Protein AF-A0A7W0PX95-F1 (afdb_monomer_lite)

Radius of gyration: 26.47 Å; chains: 1; bounding box: 57×60×80 Å

Structure (mmCIF, N/CA/C/O backbone):
data_AF-A0A7W0PX95-F1
#
_entry.id   AF-A0A7W0PX95-F1
#
loop_
_atom_site.group_PDB
_atom_site.id
_atom_site.type_symbol
_atom_site.label_atom_id
_atom_site.label_alt_id
_atom_site.label_comp_id
_atom_site.label_asym_id
_atom_site.label_entity_id
_atom_site.label_seq_id
_atom_site.pdbx_PDB_ins_code
_atom_site.Cartn_x
_atom_site.Cartn_y
_atom_site.Cartn_z
_atom_site.occupancy
_atom_site.B_iso_or_equiv
_atom_site.auth_seq_id
_atom_si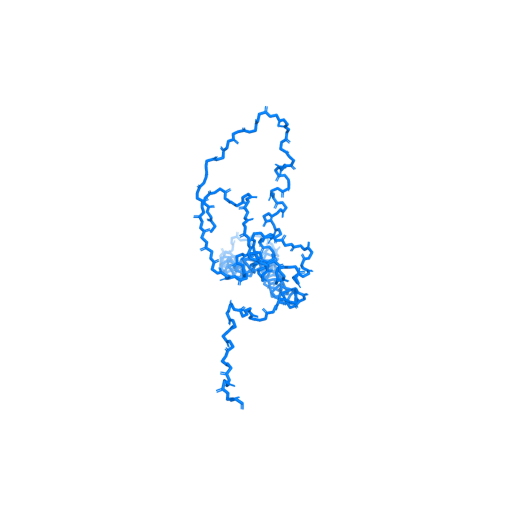te.auth_comp_id
_atom_site.auth_asym_id
_atom_site.auth_atom_id
_atom_site.pdbx_PDB_model_num
ATOM 1 N N . ILE A 1 1 ? -19.507 -5.589 5.854 1.00 66.25 1 ILE A N 1
ATOM 2 C CA . ILE A 1 1 ? -19.785 -4.266 6.457 1.00 66.25 1 ILE A CA 1
ATOM 3 C C . ILE A 1 1 ? -21.065 -3.764 5.818 1.00 66.25 1 ILE A C 1
ATOM 5 O O . ILE A 1 1 ? -21.101 -3.732 4.590 1.00 66.25 1 ILE A O 1
ATOM 9 N N . PRO A 1 2 ? -22.092 -3.428 6.611 1.00 71.25 2 PRO A N 1
ATOM 10 C CA . PRO A 1 2 ? -23.363 -2.945 6.089 1.00 71.25 2 PRO A CA 1
ATOM 11 C C . PRO A 1 2 ? -23.184 -1.631 5.323 1.00 71.25 2 PRO A C 1
ATOM 13 O O . PRO A 1 2 ? -22.288 -0.831 5.623 1.00 71.25 2 PRO A O 1
ATOM 16 N N . ALA A 1 3 ? -24.048 -1.398 4.335 1.00 72.06 3 ALA A N 1
ATOM 17 C CA . ALA A 1 3 ? -24.058 -0.158 3.568 1.00 72.06 3 ALA A CA 1
ATOM 18 C C . ALA A 1 3 ? -24.264 1.043 4.513 1.00 72.06 3 ALA A C 1
ATOM 20 O O . ALA A 1 3 ? -25.240 1.102 5.257 1.00 72.06 3 ALA A O 1
ATOM 21 N N . GLY A 1 4 ? -23.313 1.985 4.519 1.00 73.38 4 GLY A N 1
ATOM 22 C CA . GLY A 1 4 ? -23.310 3.143 5.428 1.00 73.38 4 GLY A CA 1
ATOM 23 C C . GLY A 1 4 ? -22.505 2.968 6.726 1.00 73.38 4 GLY A C 1
ATOM 24 O O . GLY A 1 4 ? -22.352 3.934 7.474 1.00 73.38 4 GLY A O 1
ATOM 25 N N . GLY A 1 5 ? -21.930 1.788 6.979 1.00 76.75 5 GLY A N 1
ATOM 26 C CA . GLY A 1 5 ? -21.070 1.527 8.138 1.00 76.75 5 GLY A CA 1
ATOM 27 C C . GLY A 1 5 ? -21.830 1.249 9.442 1.00 76.75 5 GLY A C 1
ATOM 28 O O . GLY A 1 5 ? -23.058 1.190 9.474 1.00 76.75 5 GLY A O 1
ATOM 29 N N . VAL A 1 6 ? -21.080 1.066 10.531 1.00 80.62 6 VAL A N 1
ATOM 30 C CA . VAL A 1 6 ? -21.600 0.707 11.862 1.00 80.62 6 VAL A CA 1
ATOM 31 C C . VAL A 1 6 ? -21.441 1.901 12.803 1.00 80.62 6 VAL A C 1
ATOM 33 O O . VAL A 1 6 ? -20.312 2.310 13.062 1.00 80.62 6 VAL A O 1
ATOM 36 N N . ASP A 1 7 ? -22.546 2.450 13.317 1.00 82.00 7 ASP A N 1
ATOM 37 C CA . ASP A 1 7 ? -22.497 3.501 14.352 1.00 82.00 7 ASP A CA 1
ATOM 38 C C . ASP A 1 7 ? -22.541 2.916 15.769 1.00 82.00 7 ASP A C 1
ATOM 40 O O . ASP A 1 7 ? -21.904 3.443 16.678 1.00 82.00 7 ASP A O 1
ATOM 44 N N . VAL A 1 8 ? -23.308 1.839 15.962 1.00 85.75 8 VAL A N 1
ATOM 45 C CA . VAL A 1 8 ? -23.546 1.202 17.262 1.00 85.75 8 VAL A CA 1
ATOM 46 C C . VAL A 1 8 ? -23.384 -0.303 17.106 1.00 85.75 8 VAL A C 1
ATOM 48 O O . VAL A 1 8 ? -23.818 -0.881 16.110 1.00 85.75 8 VAL A O 1
ATOM 51 N N . PHE A 1 9 ? -22.762 -0.940 18.092 1.00 88.31 9 PHE A N 1
ATOM 52 C CA . PHE A 1 9 ? -22.623 -2.388 18.168 1.00 88.31 9 PHE A CA 1
ATOM 53 C C . PHE A 1 9 ? -22.827 -2.845 19.614 1.00 88.31 9 PHE A C 1
ATOM 55 O O . PHE A 1 9 ? -22.509 -2.122 20.556 1.00 88.31 9 PHE A O 1
ATOM 62 N N . ALA A 1 10 ? -23.347 -4.057 19.779 1.00 90.25 10 ALA A N 1
ATOM 63 C CA . ALA A 1 10 ? -23.417 -4.750 21.057 1.00 90.25 10 ALA A CA 1
ATOM 64 C C . ALA A 1 10 ? -22.545 -6.005 20.971 1.00 90.25 10 ALA A C 1
ATOM 66 O O . ALA A 1 10 ? -22.470 -6.646 19.921 1.00 90.25 10 ALA A O 1
ATOM 67 N N . CYS A 1 11 ? -21.866 -6.348 22.061 1.00 91.88 11 CYS A N 1
ATOM 68 C CA . CYS A 1 11 ? -21.002 -7.519 22.115 1.00 91.88 11 CYS A CA 1
ATOM 69 C C . CYS A 1 11 ? -21.128 -8.216 23.471 1.00 91.88 11 CYS A C 1
ATOM 71 O O . CYS A 1 11 ? -21.480 -7.593 24.474 1.00 91.88 11 CYS A O 1
ATOM 73 N N . THR A 1 12 ? -20.875 -9.524 23.497 1.00 91.56 12 THR A N 1
ATOM 74 C CA . THR A 1 12 ? -20.811 -10.277 24.752 1.00 91.56 12 THR A CA 1
ATOM 75 C C . THR A 1 12 ? -19.554 -9.895 25.531 1.00 91.56 12 THR A C 1
ATOM 77 O O . THR A 1 12 ? -18.590 -9.359 24.975 1.00 91.56 12 THR A O 1
ATOM 80 N N . ARG A 1 13 ? -19.543 -10.196 26.835 1.00 90.19 13 ARG A N 1
ATOM 81 C CA . ARG A 1 13 ? -18.391 -9.909 27.699 1.00 90.19 13 ARG A CA 1
ATOM 82 C C . ARG A 1 13 ? -17.100 -10.538 27.165 1.00 90.19 13 ARG A C 1
ATOM 84 O O . ARG A 1 13 ? -16.074 -9.870 27.179 1.00 90.19 13 ARG A O 1
ATOM 91 N N . ASP A 1 14 ? -17.163 -11.754 26.627 1.00 88.38 14 ASP A N 1
ATOM 92 C CA . ASP A 1 14 ? -15.992 -12.435 26.063 1.00 88.38 14 ASP A CA 1
ATOM 93 C C . ASP A 1 14 ? -15.384 -11.664 24.887 1.00 88.38 14 ASP A C 1
ATOM 95 O O . ASP A 1 14 ? -14.169 -11.457 24.841 1.00 88.38 14 ASP A O 1
ATOM 99 N N . VAL A 1 15 ? -16.226 -11.171 23.972 1.00 90.25 15 VAL A N 1
ATOM 100 C CA . VAL A 1 15 ? -15.785 -10.343 22.840 1.00 90.25 15 VAL A CA 1
ATOM 101 C C . VAL A 1 15 ? -15.157 -9.048 23.346 1.00 90.25 15 VAL A C 1
ATOM 103 O O . VAL A 1 15 ? -14.069 -8.693 22.900 1.00 90.25 15 VAL A O 1
ATOM 106 N N . ALA A 1 16 ? -15.789 -8.377 24.314 1.00 90.56 16 ALA A N 1
ATOM 107 C CA . ALA A 1 16 ? -15.257 -7.152 24.909 1.00 90.56 16 ALA A CA 1
ATOM 108 C C . ALA A 1 16 ? -13.889 -7.381 25.577 1.00 90.56 16 ALA A C 1
ATOM 110 O O . ALA A 1 16 ? -12.965 -6.598 25.373 1.00 90.56 16 ALA A O 1
ATOM 111 N N . THR A 1 17 ? -13.724 -8.477 26.325 1.00 89.94 17 THR A N 1
ATOM 112 C CA . THR A 1 17 ? -12.448 -8.825 26.969 1.00 89.94 17 THR A CA 1
ATOM 113 C C . THR A 1 17 ? -11.355 -9.140 25.950 1.00 89.94 17 THR A C 1
ATOM 115 O O . THR A 1 17 ? -10.207 -8.761 26.165 1.00 89.94 17 THR A O 1
ATOM 118 N N . LYS A 1 18 ? -11.672 -9.821 24.842 1.00 89.25 18 LYS A N 1
ATOM 119 C CA . LYS A 1 18 ? -10.692 -10.102 23.778 1.00 89.25 18 LYS A CA 1
ATOM 120 C C . LYS A 1 18 ? -10.327 -8.841 22.999 1.00 89.25 18 LYS A C 1
ATOM 122 O O . LYS A 1 18 ? -9.148 -8.630 22.742 1.00 89.25 18 LYS A O 1
ATOM 127 N N . LEU A 1 19 ? -11.308 -7.995 22.687 1.00 89.38 19 LEU A N 1
ATOM 128 C CA . LEU A 1 19 ? -11.093 -6.715 22.012 1.00 89.38 19 LEU A CA 1
ATOM 129 C C . LEU A 1 19 ? -10.212 -5.781 22.853 1.00 89.38 19 LEU A C 1
ATOM 131 O O . LEU A 1 19 ? -9.283 -5.191 22.322 1.00 89.38 19 LEU A O 1
ATOM 135 N N . ALA A 1 20 ? -10.446 -5.710 24.167 1.00 87.75 20 ALA A N 1
ATOM 136 C CA . ALA A 1 20 ? -9.664 -4.881 25.088 1.00 87.75 20 ALA A CA 1
ATOM 137 C C . ALA A 1 20 ? -8.212 -5.357 25.293 1.00 87.75 20 ALA A C 1
ATOM 139 O O . ALA A 1 20 ? -7.409 -4.621 25.855 1.00 87.75 20 ALA A O 1
ATOM 140 N N . ARG A 1 21 ? -7.868 -6.581 24.867 1.00 87.31 21 ARG A N 1
ATOM 141 C CA . ARG A 1 21 ? -6.487 -7.093 24.892 1.00 87.31 21 ARG A CA 1
ATOM 142 C C . ARG A 1 21 ? -5.683 -6.719 23.644 1.00 87.31 21 ARG A C 1
ATOM 144 O O . ARG A 1 21 ? -4.487 -6.986 23.618 1.00 87.31 21 ARG A O 1
ATOM 151 N N . LEU A 1 22 ? -6.322 -6.170 22.609 1.00 85.81 22 LEU A N 1
ATOM 152 C CA . LEU A 1 22 ? -5.643 -5.721 21.394 1.00 85.81 22 LEU A CA 1
ATOM 153 C C . LEU A 1 22 ? -5.131 -4.293 21.616 1.00 85.81 22 LEU A C 1
ATOM 155 O O . LEU A 1 22 ? -5.923 -3.355 21.647 1.00 85.81 22 LEU A O 1
ATOM 159 N N . ASP A 1 23 ? -3.816 -4.134 21.765 1.00 78.06 23 ASP A N 1
ATOM 160 C CA . ASP A 1 23 ? -3.170 -2.859 22.128 1.00 78.06 23 ASP A CA 1
ATOM 161 C C . ASP A 1 23 ? -2.750 -2.013 20.905 1.00 78.06 23 ASP A C 1
ATOM 163 O O . ASP A 1 23 ? -1.703 -1.370 20.858 1.00 78.06 23 ASP A O 1
ATOM 167 N N . GLU A 1 24 ? -3.553 -2.039 19.840 1.00 79.38 24 GLU A N 1
ATOM 168 C CA . GLU A 1 24 ? -3.226 -1.341 18.595 1.00 79.38 24 GLU A CA 1
ATOM 169 C C . GLU A 1 24 ? -3.566 0.155 18.662 1.00 79.38 24 GLU A C 1
ATOM 171 O O . GLU A 1 24 ? -4.735 0.542 18.648 1.00 79.38 24 GLU A O 1
ATOM 176 N N . SER A 1 25 ? -2.545 1.020 18.638 1.00 71.25 25 SER A N 1
ATOM 177 C CA . SER A 1 25 ? -2.737 2.479 18.743 1.00 71.25 25 SER A CA 1
ATOM 178 C C . SER A 1 25 ? -3.321 3.134 17.482 1.00 71.25 25 SER A C 1
ATOM 180 O O . SER A 1 25 ? -4.070 4.102 17.580 1.00 71.25 25 SER A O 1
ATOM 182 N N . ASN A 1 26 ? -2.984 2.624 16.291 1.00 72.69 26 ASN A N 1
ATOM 183 C CA . ASN A 1 26 ? -3.447 3.155 15.001 1.00 72.69 26 ASN A CA 1
ATOM 184 C C . ASN A 1 26 ? -4.297 2.097 14.295 1.00 72.69 26 ASN A C 1
ATOM 186 O O . ASN A 1 26 ? -3.790 1.302 13.505 1.00 72.69 26 ASN A O 1
ATOM 190 N N . THR A 1 27 ? -5.585 2.028 14.624 1.00 78.50 27 THR A N 1
ATOM 191 C CA . THR A 1 27 ? -6.473 0.994 14.083 1.00 78.50 27 THR A CA 1
ATOM 192 C C . THR A 1 27 ? -7.920 1.460 14.003 1.00 78.50 27 THR A C 1
ATOM 194 O O . THR A 1 27 ? -8.314 2.505 14.525 1.00 78.50 27 THR A O 1
ATOM 197 N N . SER A 1 28 ? -8.733 0.650 13.336 1.00 82.25 28 SER A N 1
ATOM 198 C CA . SER A 1 28 ? -10.174 0.831 13.253 1.00 82.25 28 SER A CA 1
ATOM 199 C C . SER A 1 28 ? -10.857 -0.136 14.207 1.00 82.25 28 SER A C 1
ATOM 201 O O . SER A 1 28 ? -10.729 -1.348 14.053 1.00 82.25 28 SER A O 1
ATOM 203 N N . LEU A 1 29 ? -11.652 0.386 15.147 1.00 84.12 29 LEU A N 1
ATOM 204 C CA . LEU A 1 29 ? -12.453 -0.446 16.050 1.00 84.12 29 LEU A CA 1
ATOM 205 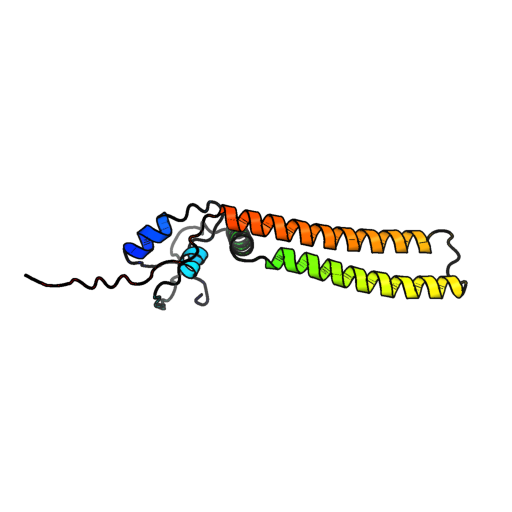C C . LEU A 1 29 ? -13.385 -1.391 15.278 1.00 84.12 29 LEU A C 1
ATOM 207 O O . LEU A 1 29 ? -13.510 -2.563 15.624 1.00 84.12 29 LEU A O 1
ATOM 211 N N . VAL A 1 30 ? -14.014 -0.897 14.206 1.00 84.94 30 VAL A N 1
ATOM 212 C CA . VAL A 1 30 ? -14.865 -1.721 13.339 1.00 84.94 30 VAL A CA 1
ATOM 213 C C . VAL A 1 30 ? -14.015 -2.783 12.640 1.00 84.94 30 VAL A C 1
ATOM 215 O O . VAL A 1 30 ? -14.412 -3.942 12.603 1.00 84.94 30 VAL A O 1
ATOM 218 N N . GLY A 1 31 ? -12.823 -2.429 12.154 1.00 85.19 31 GLY A N 1
ATOM 219 C CA . GLY A 1 31 ? -11.878 -3.389 11.579 1.00 85.19 31 GLY A CA 1
ATOM 220 C C . GLY A 1 31 ? -11.501 -4.506 12.556 1.00 85.19 31 GLY A C 1
ATOM 221 O O . GLY A 1 31 ? -11.612 -5.680 12.209 1.00 85.19 31 GLY A O 1
ATOM 222 N N . LEU A 1 32 ? -11.147 -4.156 13.797 1.00 86.94 32 LEU A N 1
ATOM 223 C CA . LEU A 1 32 ? -10.814 -5.117 14.853 1.00 86.94 32 LEU A CA 1
ATOM 224 C C . LEU A 1 32 ? -11.984 -6.046 15.186 1.00 86.94 32 LEU A C 1
ATOM 226 O O . LEU A 1 32 ? -11.806 -7.259 15.287 1.00 86.94 32 LEU A O 1
ATOM 230 N N . LEU A 1 33 ? -13.193 -5.492 15.308 1.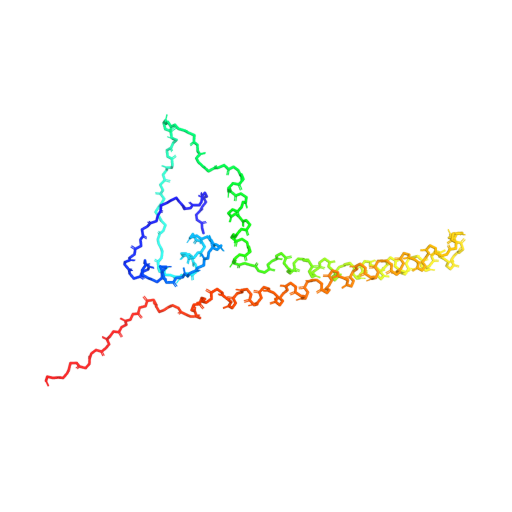00 87.62 33 LEU A N 1
ATOM 231 C CA . LEU A 1 33 ? -14.397 -6.275 15.575 1.00 87.62 33 LEU A CA 1
ATOM 232 C C . LEU A 1 33 ? -14.652 -7.305 14.464 1.00 87.62 33 LEU A C 1
ATOM 234 O O . LEU A 1 33 ? -15.007 -8.450 14.739 1.00 87.62 33 LEU A O 1
ATOM 238 N N . TYR A 1 34 ? -14.449 -6.911 13.204 1.00 85.94 34 TYR A N 1
ATOM 239 C CA . TYR A 1 34 ? -14.597 -7.815 12.065 1.00 85.94 34 TYR A CA 1
ATOM 240 C C . TYR A 1 34 ? -13.479 -8.857 11.989 1.00 85.94 34 TYR A C 1
ATOM 242 O O . TYR A 1 34 ? -13.767 -9.993 11.600 1.00 85.94 34 TYR A O 1
ATOM 250 N N . TRP A 1 35 ? -12.256 -8.486 12.378 1.00 86.56 35 TRP A N 1
ATOM 251 C CA . TRP A 1 35 ? -11.087 -9.365 12.420 1.00 86.56 35 TRP A CA 1
ATOM 252 C C . TRP A 1 35 ? -11.216 -10.465 13.483 1.00 86.56 35 TRP A C 1
ATOM 254 O O . TRP A 1 35 ? -10.889 -11.612 13.196 1.00 86.56 35 TRP A O 1
ATOM 264 N N . LEU A 1 36 ? -11.775 -10.160 14.664 1.00 88.06 36 LEU A N 1
ATOM 265 C CA . LEU A 1 36 ? -12.014 -11.152 15.726 1.00 88.06 36 LEU A CA 1
ATOM 266 C C . LEU A 1 36 ? -12.920 -12.318 15.285 1.00 88.06 36 LEU A C 1
ATOM 268 O O . LEU A 1 36 ? -12.874 -13.392 15.878 1.00 88.06 36 LEU A O 1
ATOM 272 N N . GLY A 1 37 ? -13.766 -12.112 14.272 1.00 85.38 37 GLY A N 1
ATOM 273 C CA . GLY A 1 37 ? -14.467 -13.195 13.579 1.00 85.38 37 GLY A CA 1
ATOM 274 C C . GLY A 1 37 ? -15.622 -13.868 14.331 1.00 85.38 37 GLY A C 1
ATOM 275 O O . GLY A 1 37 ? -16.209 -14.796 13.784 1.00 85.38 37 GLY A O 1
ATOM 276 N N . PHE A 1 38 ? -15.983 -13.423 15.539 1.00 87.62 38 PHE A N 1
ATOM 277 C CA . PHE A 1 38 ? -17.120 -13.972 16.294 1.00 87.62 38 PHE A CA 1
ATOM 278 C C . PHE A 1 38 ? -18.445 -13.925 15.513 1.00 87.62 38 PHE A C 1
ATOM 280 O O . PHE A 1 38 ? -18.620 -13.142 14.571 1.00 87.62 38 PHE A O 1
ATOM 287 N N . ARG A 1 39 ? -19.422 -14.735 15.956 1.00 86.50 39 ARG A N 1
ATOM 288 C CA . ARG A 1 39 ? -20.788 -14.721 15.416 1.00 86.50 39 ARG A CA 1
ATOM 289 C C . ARG A 1 39 ? -21.364 -13.306 15.488 1.00 86.50 39 ARG A C 1
ATOM 291 O O . ARG A 1 39 ? -21.430 -12.699 16.554 1.00 86.50 39 ARG A O 1
ATOM 298 N N . ARG A 1 40 ? -21.823 -12.816 14.340 1.00 88.00 40 ARG A N 1
ATOM 299 C CA . ARG A 1 40 ? -22.359 -11.468 14.147 1.00 88.00 40 ARG A CA 1
ATOM 300 C C . ARG A 1 40 ? -23.727 -11.536 13.491 1.00 88.00 40 ARG A C 1
ATOM 302 O O . ARG A 1 40 ? -23.958 -12.378 12.627 1.00 88.00 40 ARG A O 1
ATOM 309 N N . VAL A 1 41 ? -24.613 -10.644 13.912 1.00 88.75 41 VAL A N 1
ATOM 310 C CA . VAL A 1 41 ? -25.934 -10.435 13.318 1.00 88.75 41 VAL A CA 1
ATOM 311 C C . VAL A 1 41 ? -26.075 -8.941 13.067 1.00 88.75 41 VAL A C 1
ATOM 313 O O . VAL A 1 41 ? -25.755 -8.132 13.937 1.00 88.75 41 VAL A O 1
ATOM 316 N N . GLU A 1 42 ? -26.506 -8.580 11.864 1.00 87.50 42 GLU A N 1
ATOM 317 C CA . GLU A 1 42 ? -26.751 -7.192 11.489 1.00 87.50 42 GLU A CA 1
ATOM 318 C C . GLU A 1 42 ? -28.212 -6.848 11.796 1.00 87.50 42 GLU A C 1
ATOM 320 O O . GLU A 1 42 ? -29.123 -7.551 11.363 1.00 87.50 42 GLU A O 1
ATOM 325 N N . VAL A 1 43 ? -28.436 -5.778 12.562 1.00 87.94 43 VAL A N 1
ATOM 326 C CA . VAL A 1 43 ? -29.779 -5.272 12.872 1.00 87.94 43 VAL A CA 1
ATOM 327 C C . VAL A 1 43 ? -29.970 -3.965 12.101 1.00 87.94 43 VAL A C 1
ATOM 329 O O . VAL A 1 43 ? -29.343 -2.962 12.457 1.00 87.94 43 VAL A O 1
ATOM 332 N N . PRO A 1 44 ? -30.770 -3.954 11.018 1.00 86.38 44 PRO A N 1
ATOM 333 C CA . PRO A 1 44 ? -30.987 -2.743 10.242 1.00 86.38 44 PRO A CA 1
ATOM 334 C C . PRO A 1 44 ? -31.792 -1.732 11.062 1.00 86.38 44 PRO A C 1
ATOM 336 O O . PRO A 1 44 ? -32.766 -2.077 11.726 1.00 86.38 44 PRO A O 1
ATOM 339 N N . TYR A 1 45 ? -31.396 -0.464 10.992 1.00 85.81 45 TYR A N 1
ATOM 340 C CA . TYR A 1 45 ? -32.132 0.648 11.584 1.00 85.81 45 TYR A CA 1
ATOM 341 C C . TYR A 1 45 ? -32.077 1.859 10.653 1.00 85.81 45 TYR A C 1
ATOM 343 O O . TYR A 1 45 ? -31.129 2.032 9.882 1.00 85.81 45 TYR A O 1
ATOM 351 N N . VAL A 1 46 ? -33.092 2.718 10.733 1.00 85.12 46 VAL A N 1
ATOM 352 C CA . VAL A 1 46 ? -33.140 3.962 9.958 1.00 85.12 46 VAL A CA 1
ATOM 353 C C . VAL A 1 46 ? -32.469 5.073 10.762 1.00 85.12 46 VAL A C 1
ATOM 355 O O . VAL A 1 46 ? -32.918 5.425 11.854 1.00 85.12 46 VAL A O 1
ATOM 358 N N . ARG A 1 47 ? -31.384 5.637 10.221 1.00 84.88 47 ARG A N 1
ATOM 359 C CA . ARG A 1 47 ? -30.666 6.763 10.834 1.00 84.88 47 ARG A CA 1
ATOM 360 C C . ARG A 1 47 ? -31.518 8.029 10.746 1.00 84.88 47 ARG A C 1
ATOM 362 O O . ARG A 1 47 ? -31.785 8.519 9.654 1.00 84.88 47 ARG A O 1
ATOM 369 N N . GLN A 1 48 ? -31.908 8.570 11.894 1.00 86.88 48 GLN A N 1
ATOM 370 C CA . GLN A 1 48 ? -32.604 9.854 11.971 1.00 86.88 48 GLN A CA 1
ATOM 371 C C . GLN A 1 48 ? -31.611 11.014 11.825 1.00 86.88 48 GLN A C 1
ATOM 373 O O . GLN A 1 48 ? -30.472 10.939 12.299 1.00 86.88 48 GLN A O 1
ATOM 378 N N . ALA A 1 49 ? -32.038 12.099 11.177 1.00 82.38 49 ALA A N 1
ATOM 379 C CA . ALA A 1 49 ? -31.246 13.321 11.114 1.00 82.38 49 ALA A CA 1
ATOM 380 C C . ALA A 1 49 ? -31.083 13.911 12.525 1.00 82.38 49 ALA A C 1
ATOM 382 O O . ALA A 1 49 ? -32.019 13.908 13.324 1.00 82.38 49 ALA A O 1
ATOM 383 N N . ARG A 1 50 ? -29.887 14.420 12.852 1.00 81.44 50 ARG A N 1
ATOM 384 C CA . ARG A 1 50 ? -29.679 15.120 14.129 1.00 81.44 50 ARG A CA 1
ATOM 385 C C . ARG A 1 50 ? -30.533 16.388 14.159 1.00 81.44 50 ARG A C 1
ATOM 387 O O . ARG A 1 50 ? -30.461 17.185 13.230 1.00 81.44 50 ARG A O 1
ATOM 394 N N . SER A 1 51 ? -31.266 16.590 15.252 1.00 80.81 51 SER A N 1
ATOM 395 C CA . SER A 1 51 ? -32.072 17.794 15.495 1.00 80.81 51 SER A CA 1
ATOM 396 C C . SER A 1 51 ? -31.228 19.015 15.874 1.00 80.81 51 SER A C 1
ATOM 398 O O . SER A 1 51 ? -31.613 20.140 15.575 1.00 80.81 51 SER A O 1
ATOM 400 N N . ALA A 1 52 ? -30.064 18.812 16.501 1.00 80.38 52 ALA A N 1
ATOM 401 C CA . ALA A 1 52 ? -29.166 19.887 16.912 1.00 80.38 52 ALA A CA 1
ATOM 402 C C . ALA A 1 52 ? -27.684 19.466 16.887 1.00 80.38 52 ALA A C 1
ATOM 404 O O . ALA A 1 52 ? -27.339 18.293 17.060 1.00 80.38 52 ALA A O 1
ATOM 405 N N . GLY A 1 53 ? -26.804 20.457 16.713 1.00 81.12 53 GLY A N 1
ATOM 406 C CA . GLY A 1 53 ? -25.346 20.310 16.762 1.00 81.12 53 GLY A CA 1
ATOM 407 C C . GLY A 1 53 ? -24.670 20.093 15.403 1.00 81.12 53 GLY A C 1
ATOM 408 O O . GLY A 1 53 ? -25.291 19.720 14.409 1.00 81.12 53 GLY A O 1
ATOM 409 N N . LYS A 1 54 ? -23.353 20.331 15.356 1.00 77.00 54 LYS A N 1
ATOM 410 C CA . LYS A 1 54 ? -22.510 20.038 14.186 1.00 77.00 54 LYS A CA 1
ATOM 411 C C . LYS A 1 54 ? -21.823 18.690 14.369 1.00 77.00 54 LYS A C 1
ATOM 413 O O . LYS A 1 54 ? -21.424 18.322 15.470 1.00 77.00 54 LYS A O 1
ATOM 418 N N . SER A 1 55 ? -21.659 17.952 13.274 1.00 77.38 55 SER A N 1
ATOM 419 C CA . SER A 1 55 ? -20.938 16.680 13.298 1.00 77.38 55 SER A CA 1
ATOM 420 C C . SER A 1 55 ? -19.490 16.883 13.757 1.00 77.38 55 SER A C 1
ATOM 422 O O . SER A 1 55 ? -18.713 17.560 13.085 1.00 77.38 55 SER A O 1
ATOM 424 N N . ALA A 1 56 ? -19.093 16.217 14.845 1.00 78.94 56 ALA A N 1
ATOM 425 C CA . ALA A 1 56 ? -17.688 16.114 15.252 1.00 78.94 56 ALA A CA 1
ATOM 426 C C . ALA A 1 56 ? -16.839 15.301 14.248 1.00 78.94 56 ALA A C 1
ATOM 428 O O . ALA A 1 56 ? -15.604 15.290 14.335 1.00 78.94 56 ALA A O 1
ATOM 429 N N . TRP A 1 57 ? -17.502 14.627 13.299 1.00 80.06 57 TRP A N 1
ATOM 430 C CA . TRP A 1 57 ? -16.921 13.814 12.239 1.00 80.06 57 TRP A CA 1
ATOM 431 C C . TRP A 1 57 ? -16.694 14.639 10.968 1.00 80.06 57 TRP A C 1
ATOM 433 O O . TRP A 1 57 ? -17.492 14.634 10.019 1.00 80.06 57 TRP A O 1
ATOM 443 N N . THR A 1 58 ? -15.588 15.380 10.970 1.00 85.94 58 THR A N 1
ATOM 444 C CA . THR A 1 58 ? -15.134 16.186 9.833 1.00 85.94 58 THR A CA 1
ATOM 445 C C . THR A 1 58 ? -14.580 15.307 8.710 1.00 85.94 58 THR A C 1
ATOM 447 O O . THR A 1 58 ? -14.161 14.170 8.937 1.00 85.94 58 THR A O 1
ATOM 450 N N . VAL A 1 59 ? -14.543 15.833 7.482 1.00 84.25 59 VAL A N 1
ATOM 451 C CA . VAL A 1 59 ? -13.986 15.124 6.312 1.00 84.25 59 VAL A CA 1
ATOM 452 C C . VAL A 1 59 ? -12.533 14.698 6.560 1.00 84.25 59 VAL A C 1
ATOM 454 O O . VAL A 1 59 ? -12.162 13.568 6.269 1.00 84.25 59 VAL A O 1
ATOM 457 N N . ARG A 1 60 ? -11.730 15.546 7.214 1.00 84.56 6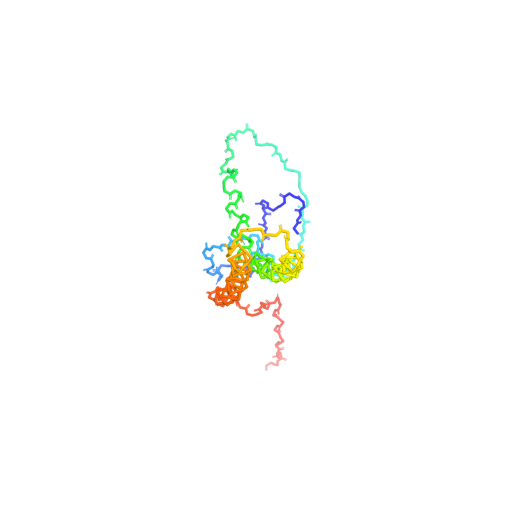0 ARG A N 1
ATOM 458 C CA . ARG A 1 60 ? -10.345 15.218 7.590 1.00 84.56 60 ARG A CA 1
ATOM 459 C C . ARG A 1 60 ? -10.249 13.988 8.502 1.00 84.56 60 ARG A C 1
ATOM 461 O O . ARG A 1 60 ? -9.365 13.162 8.304 1.00 84.56 60 ARG A O 1
ATOM 468 N N . LYS A 1 61 ? -11.150 13.852 9.485 1.00 84.12 61 LYS A N 1
ATOM 469 C CA . LYS A 1 61 ? -11.184 12.674 10.372 1.00 84.12 61 LYS A CA 1
ATOM 470 C C . LYS A 1 61 ? -11.589 11.409 9.614 1.00 84.12 61 LYS A C 1
ATOM 472 O O . LYS A 1 61 ? -10.992 10.368 9.846 1.00 84.12 61 LYS A O 1
ATOM 477 N N . ARG A 1 62 ? -12.528 11.517 8.664 1.00 84.81 62 ARG A N 1
ATOM 478 C CA . ARG A 1 62 ? -12.920 10.404 7.775 1.00 84.81 62 ARG A CA 1
ATOM 479 C C . ARG A 1 62 ? -11.750 9.892 6.947 1.00 84.81 62 ARG A C 1
ATOM 481 O O . ARG A 1 62 ? -11.532 8.690 6.898 1.00 84.81 62 ARG A O 1
ATOM 488 N N . VAL A 1 63 ? -11.003 10.801 6.321 1.00 85.06 63 VAL A N 1
ATOM 489 C CA . VAL A 1 63 ? -9.850 10.440 5.482 1.00 85.06 63 VAL A CA 1
ATOM 490 C C . VAL A 1 63 ? -8.752 9.796 6.320 1.00 85.06 63 VAL A C 1
ATOM 492 O O . VAL A 1 63 ? -8.247 8.748 5.936 1.00 85.06 63 VAL A O 1
ATOM 495 N N . ARG A 1 64 ? -8.436 10.364 7.491 1.00 85.06 64 ARG A N 1
ATOM 496 C CA . ARG A 1 64 ? -7.467 9.761 8.415 1.00 85.06 64 ARG A CA 1
ATOM 497 C C . ARG A 1 64 ? -7.891 8.349 8.825 1.00 85.06 64 ARG A C 1
ATOM 499 O O . ARG A 1 64 ? -7.117 7.421 8.672 1.00 85.06 64 ARG A O 1
ATOM 506 N N . TYR A 1 65 ? -9.145 8.175 9.237 1.00 83.50 65 TYR A N 1
ATOM 507 C CA . TYR A 1 65 ? -9.677 6.867 9.620 1.00 83.50 65 TYR A CA 1
ATOM 508 C C . TYR A 1 65 ? -9.630 5.840 8.477 1.00 83.50 65 TYR A C 1
ATOM 510 O O . TYR A 1 65 ? -9.355 4.664 8.709 1.00 83.50 65 TYR A O 1
ATOM 518 N N . LEU A 1 66 ? -9.880 6.272 7.236 1.00 84.75 66 LEU A N 1
ATOM 519 C CA . LEU A 1 66 ? -9.729 5.429 6.049 1.00 84.75 66 LEU A CA 1
ATOM 520 C C . LEU A 1 66 ? -8.268 5.015 5.839 1.00 84.75 66 LEU A C 1
ATOM 522 O O . LEU A 1 66 ? -8.007 3.839 5.609 1.00 84.75 66 LEU A O 1
ATOM 526 N N . GLN A 1 67 ? -7.333 5.963 5.930 1.00 82.31 67 GLN A N 1
ATOM 527 C CA . GLN A 1 67 ? -5.899 5.694 5.806 1.00 82.31 67 GLN A CA 1
ATOM 528 C C . GLN A 1 67 ? -5.435 4.704 6.874 1.00 82.31 67 GLN A C 1
ATOM 530 O O . GLN A 1 67 ? -4.837 3.692 6.524 1.00 82.31 67 GLN A O 1
ATOM 535 N N . ASP A 1 68 ? -5.797 4.931 8.137 1.00 82.44 68 ASP A N 1
ATOM 536 C CA . ASP A 1 68 ? -5.476 4.026 9.245 1.00 82.44 68 ASP A CA 1
ATOM 537 C C . ASP A 1 68 ? -6.082 2.633 9.005 1.00 82.44 68 ASP A C 1
ATOM 539 O O . ASP A 1 68 ? -5.433 1.617 9.209 1.00 82.44 68 ASP A O 1
ATOM 543 N N . SER A 1 69 ? -7.308 2.552 8.481 1.00 83.38 69 SER A N 1
ATOM 544 C CA . SER A 1 69 ? -7.933 1.262 8.155 1.00 83.38 69 SER A CA 1
ATOM 545 C C . SER A 1 69 ? -7.208 0.525 7.022 1.00 83.38 69 SER A C 1
ATOM 547 O O . SER A 1 69 ? -7.006 -0.684 7.105 1.00 83.38 69 SER A O 1
ATOM 549 N N . ILE A 1 70 ? -6.799 1.229 5.963 1.00 84.25 70 ILE A N 1
ATOM 550 C CA . ILE A 1 70 ? -6.052 0.628 4.851 1.00 84.25 70 ILE A CA 1
ATOM 551 C C . ILE A 1 70 ? -4.680 0.162 5.359 1.00 84.25 70 ILE A C 1
ATOM 553 O O . ILE A 1 70 ? -4.331 -1.008 5.221 1.00 84.25 70 ILE A O 1
ATOM 557 N N . TYR A 1 71 ? -3.934 1.032 6.035 1.00 82.50 71 TYR A N 1
ATOM 558 C CA . TYR A 1 71 ? -2.599 0.711 6.536 1.00 82.50 71 TYR A CA 1
ATOM 559 C C . TYR A 1 71 ? -2.579 -0.251 7.728 1.00 82.50 71 TYR A C 1
ATOM 561 O O . TYR A 1 71 ? -1.516 -0.753 8.061 1.00 82.50 71 TYR A O 1
ATOM 569 N N . SER A 1 72 ? -3.699 -0.555 8.376 1.00 78.25 72 SER A N 1
ATOM 570 C CA . SER A 1 72 ? -3.705 -1.529 9.481 1.00 78.25 72 SER A CA 1
ATOM 571 C C . SER A 1 72 ? -4.220 -2.903 9.075 1.00 78.25 72 SER A C 1
ATOM 573 O O . SER A 1 72 ? -3.998 -3.873 9.805 1.00 78.25 72 SER A O 1
ATOM 575 N N . PHE A 1 73 ? -4.874 -3.022 7.919 1.00 77.94 73 PHE A N 1
ATOM 576 C CA . PHE A 1 73 ? -5.487 -4.279 7.483 1.00 77.94 73 PHE A CA 1
ATOM 577 C C . PHE A 1 73 ? -5.082 -4.725 6.075 1.00 77.94 73 PHE A C 1
ATOM 579 O O . PHE A 1 73 ? -5.441 -5.837 5.689 1.00 77.94 73 PHE A O 1
ATOM 586 N N . THR A 1 74 ? -4.343 -3.921 5.298 1.00 82.19 74 THR A N 1
ATOM 587 C CA . THR A 1 74 ? -3.953 -4.317 3.942 1.00 82.19 74 THR A CA 1
ATOM 588 C C . THR A 1 74 ? -2.567 -3.856 3.485 1.00 82.19 74 THR A C 1
ATOM 590 O O . THR A 1 74 ? -2.170 -2.707 3.648 1.00 82.19 74 THR A O 1
ATOM 593 N N . SER A 1 75 ? -1.858 -4.757 2.800 1.00 85.44 75 SER A N 1
ATOM 594 C CA . SER A 1 75 ? -0.607 -4.483 2.085 1.00 85.44 75 SER A CA 1
ATOM 595 C C . SER A 1 75 ? -0.821 -3.953 0.658 1.00 85.44 75 SER A C 1
ATOM 597 O O . SER A 1 75 ? 0.148 -3.761 -0.078 1.00 85.44 75 SER A O 1
ATOM 599 N N . LEU A 1 76 ? -2.073 -3.684 0.261 1.00 86.12 76 LEU A N 1
ATOM 600 C CA . LEU A 1 76 ? -2.441 -3.150 -1.055 1.00 86.12 76 LEU A CA 1
ATOM 601 C C . LEU A 1 76 ? -1.599 -1.953 -1.536 1.00 86.12 76 LEU A C 1
ATOM 603 O O . LEU A 1 76 ? -1.150 -2.007 -2.680 1.00 86.12 76 LEU A O 1
ATOM 607 N N . PRO A 1 77 ? -1.348 -0.889 -0.742 1.00 85.25 77 PRO A N 1
ATOM 608 C CA . PRO A 1 77 ? -0.597 0.268 -1.241 1.00 85.25 77 PRO A CA 1
ATOM 609 C C . PRO A 1 77 ? 0.845 -0.090 -1.613 1.00 85.25 77 PRO A C 1
ATOM 611 O O . PRO A 1 77 ? 1.374 0.395 -2.608 1.00 85.25 77 PRO A O 1
ATOM 614 N N . ILE A 1 78 ? 1.464 -0.986 -0.850 1.00 89.50 78 ILE A N 1
ATOM 615 C CA . ILE A 1 78 ? 2.827 -1.451 -1.107 1.00 89.50 78 ILE A CA 1
ATOM 616 C C . ILE A 1 78 ? 2.848 -2.348 -2.343 1.00 89.50 78 ILE A C 1
ATOM 618 O O . ILE A 1 78 ? 3.683 -2.158 -3.224 1.00 89.50 78 ILE A O 1
ATOM 622 N N . ALA A 1 79 ? 1.888 -3.271 -2.445 1.00 87.88 79 ALA A N 1
ATOM 623 C CA . ALA A 1 79 ? 1.740 -4.123 -3.619 1.00 87.88 79 ALA A CA 1
ATOM 624 C C . ALA A 1 79 ? 1.531 -3.292 -4.898 1.00 87.88 79 ALA A C 1
ATOM 626 O O . ALA A 1 79 ? 2.123 -3.599 -5.930 1.00 87.88 79 ALA A O 1
ATOM 627 N N . ALA A 1 80 ? 0.756 -2.206 -4.826 1.00 90.25 80 ALA A N 1
ATOM 628 C CA . ALA A 1 80 ? 0.551 -1.294 -5.946 1.00 90.25 80 ALA A CA 1
ATOM 629 C C . ALA A 1 80 ? 1.860 -0.628 -6.398 1.00 90.25 80 ALA A C 1
ATOM 631 O O . ALA A 1 80 ? 2.129 -0.596 -7.596 1.00 90.25 80 ALA A O 1
ATOM 632 N N . ILE A 1 81 ? 2.702 -0.159 -5.468 1.00 91.81 81 ILE A N 1
ATOM 633 C CA . ILE A 1 81 ? 4.016 0.424 -5.801 1.00 91.81 81 ILE A CA 1
ATOM 634 C C . ILE A 1 81 ? 4.903 -0.610 -6.501 1.00 91.81 81 ILE A C 1
ATOM 636 O O . ILE A 1 81 ? 5.516 -0.295 -7.520 1.00 91.81 81 ILE A O 1
ATOM 640 N N . THR A 1 82 ? 4.936 -1.851 -6.009 1.00 90.81 82 THR A N 1
ATOM 641 C CA . THR A 1 82 ? 5.702 -2.928 -6.651 1.00 90.81 82 THR A CA 1
ATOM 642 C C . THR A 1 82 ? 5.200 -3.208 -8.067 1.00 90.81 82 THR A C 1
ATOM 644 O O . THR A 1 82 ? 6.008 -3.317 -8.987 1.00 90.81 82 THR A O 1
ATOM 647 N N . VAL A 1 83 ? 3.880 -3.276 -8.271 1.00 92.50 83 VAL A N 1
ATOM 648 C CA . VAL A 1 83 ? 3.285 -3.476 -9.603 1.00 92.50 83 VAL A CA 1
ATOM 649 C C . VAL A 1 83 ? 3.627 -2.313 -10.533 1.00 92.50 83 VAL A C 1
ATOM 651 O O . VAL A 1 83 ? 4.051 -2.551 -11.660 1.00 92.50 83 VAL A O 1
ATOM 654 N N . VAL A 1 84 ? 3.514 -1.067 -10.066 1.00 92.88 84 VAL A N 1
ATOM 655 C CA . VAL A 1 84 ? 3.899 0.123 -10.843 1.00 92.88 84 VAL A CA 1
ATOM 656 C C . VAL A 1 84 ? 5.384 0.085 -11.203 1.00 92.88 84 VAL A C 1
ATOM 658 O O . VAL A 1 84 ? 5.732 0.390 -12.339 1.00 92.88 84 VAL A O 1
ATOM 661 N N . GLY A 1 85 ? 6.253 -0.341 -10.285 1.00 92.00 85 GLY A N 1
ATOM 662 C CA . GLY A 1 85 ? 7.678 -0.529 -10.558 1.00 92.00 85 GLY A CA 1
ATOM 663 C C . GLY A 1 85 ? 7.938 -1.577 -11.644 1.00 92.00 85 GLY A C 1
ATOM 664 O O . GLY A 1 85 ? 8.692 -1.315 -12.578 1.00 92.00 85 GLY A O 1
ATOM 665 N N . ILE A 1 86 ? 7.271 -2.735 -11.575 1.00 92.12 86 ILE A N 1
ATOM 666 C CA . ILE A 1 86 ? 7.391 -3.805 -12.583 1.00 92.12 86 ILE A CA 1
ATOM 667 C C . ILE A 1 86 ? 6.891 -3.327 -13.951 1.00 92.12 86 ILE A C 1
ATOM 669 O O . ILE A 1 86 ? 7.584 -3.494 -14.955 1.00 92.12 86 ILE A O 1
ATOM 673 N N . VAL A 1 87 ? 5.718 -2.692 -13.999 1.00 93.81 87 VAL A N 1
ATOM 674 C CA . VAL A 1 87 ? 5.174 -2.101 -15.232 1.00 93.81 87 VAL A CA 1
ATOM 675 C C . VAL A 1 87 ? 6.114 -1.019 -15.769 1.00 93.81 87 VAL A C 1
ATOM 677 O O . VAL A 1 87 ? 6.342 -0.958 -16.974 1.00 93.81 87 VAL A O 1
ATOM 680 N N . GLY A 1 88 ? 6.720 -0.219 -14.888 1.00 92.69 88 GLY A N 1
ATOM 681 C CA . GLY A 1 88 ? 7.737 0.772 -15.233 1.00 92.69 88 GLY A CA 1
ATOM 682 C C . GLY A 1 88 ? 8.977 0.154 -15.880 1.00 92.69 88 GLY A C 1
ATOM 683 O O . GLY A 1 88 ? 9.462 0.671 -16.886 1.00 92.69 88 GLY A O 1
ATOM 684 N N . VAL A 1 89 ? 9.450 -1.000 -15.397 1.00 92.25 89 VAL A N 1
ATOM 685 C CA . VAL A 1 89 ? 10.553 -1.731 -16.047 1.00 92.25 89 VAL A CA 1
ATOM 686 C C . VAL A 1 89 ? 10.156 -2.177 -17.454 1.00 92.25 89 VAL A C 1
ATOM 688 O O . VAL A 1 89 ? 10.894 -1.934 -18.403 1.00 92.25 89 VAL A O 1
ATOM 691 N N . VAL A 1 90 ? 8.970 -2.755 -17.634 1.00 92.25 90 VAL A N 1
ATOM 692 C CA . VAL A 1 90 ? 8.501 -3.173 -18.969 1.00 92.25 90 VAL A CA 1
ATOM 693 C C . VAL A 1 90 ? 8.350 -1.968 -19.914 1.00 92.25 90 VAL A C 1
ATOM 695 O O . VAL A 1 90 ? 8.768 -2.014 -21.076 1.00 92.25 90 VAL A O 1
ATOM 698 N N . ALA A 1 91 ? 7.809 -0.856 -19.414 1.00 91.19 91 ALA A N 1
ATOM 699 C CA . ALA A 1 91 ? 7.676 0.390 -20.164 1.00 91.19 91 ALA A CA 1
ATOM 700 C C . ALA A 1 91 ? 9.043 0.999 -20.524 1.00 91.19 91 ALA A C 1
ATOM 702 O O . ALA A 1 91 ? 9.244 1.455 -21.645 1.00 91.19 91 ALA A O 1
ATOM 703 N N . SER A 1 92 ? 10.009 0.966 -19.606 1.00 90.44 92 SER A N 1
ATOM 704 C CA . SER A 1 92 ? 11.359 1.478 -19.860 1.00 90.44 92 SER A CA 1
ATOM 705 C C . SER A 1 92 ? 12.117 0.634 -20.879 1.00 90.44 92 SER A C 1
ATOM 707 O O . SER A 1 92 ? 12.764 1.209 -21.747 1.00 90.44 92 SER A O 1
ATOM 709 N N . VAL A 1 93 ? 11.986 -0.696 -20.853 1.00 88.88 93 VAL A N 1
ATOM 710 C CA . VAL A 1 93 ? 12.588 -1.585 -21.864 1.00 88.88 93 VAL A CA 1
ATOM 711 C C . VAL A 1 93 ? 11.961 -1.364 -23.243 1.00 88.88 93 VAL A C 1
ATOM 713 O O . VAL A 1 93 ? 12.677 -1.241 -24.233 1.00 88.88 93 VAL A O 1
ATOM 716 N N . SER A 1 94 ? 10.634 -1.258 -23.329 1.00 90.75 94 SER A N 1
ATOM 717 C CA . SER A 1 94 ? 9.964 -0.986 -24.611 1.00 90.75 94 SER A CA 1
ATOM 718 C C . SER A 1 94 ? 10.323 0.394 -25.170 1.00 90.75 94 SER A C 1
ATOM 720 O O . SER A 1 94 ? 10.657 0.512 -26.351 1.00 90.75 94 SER A O 1
ATOM 722 N N . TYR A 1 95 ? 10.349 1.426 -24.322 1.00 88.75 95 TYR A N 1
ATOM 723 C CA . TYR A 1 95 ? 10.814 2.756 -24.712 1.00 88.75 95 TYR A CA 1
ATOM 724 C C . TYR A 1 95 ? 12.295 2.740 -25.108 1.00 88.75 95 TYR A C 1
ATOM 726 O O . TYR A 1 95 ? 12.680 3.384 -26.082 1.00 88.75 95 TYR A O 1
ATOM 734 N N . ALA A 1 96 ? 13.118 1.946 -24.422 1.00 87.50 96 ALA A N 1
ATOM 735 C CA . ALA A 1 96 ? 14.523 1.789 -24.755 1.00 87.50 96 ALA A CA 1
ATOM 736 C C . ALA A 1 96 ? 14.727 1.253 -26.172 1.00 87.50 96 ALA A C 1
ATOM 738 O O . ALA A 1 96 ? 15.504 1.827 -26.937 1.00 87.50 96 ALA A O 1
ATOM 739 N N . CYS A 1 97 ? 13.988 0.208 -26.551 1.00 87.31 97 CYS A N 1
ATOM 740 C CA . CYS A 1 97 ? 14.020 -0.333 -27.908 1.00 87.31 97 CYS A CA 1
ATOM 741 C C . CYS A 1 97 ? 13.638 0.724 -28.958 1.00 87.31 97 CYS A C 1
ATOM 743 O O . CYS A 1 97 ? 14.302 0.824 -29.989 1.00 87.31 97 CYS A O 1
ATOM 745 N N . LEU A 1 98 ? 12.614 1.543 -28.687 1.00 87.81 98 LEU A N 1
ATOM 746 C CA . LEU A 1 98 ? 12.185 2.613 -29.596 1.00 87.81 98 LEU A CA 1
ATOM 747 C C . LEU A 1 98 ? 13.255 3.697 -29.766 1.00 87.81 98 LEU A C 1
ATOM 749 O O . LEU A 1 98 ? 13.558 4.092 -30.892 1.00 87.81 98 LEU A O 1
ATOM 753 N N . VAL A 1 99 ? 13.847 4.173 -28.668 1.00 86.31 99 VAL A N 1
ATOM 754 C CA . VAL A 1 99 ? 14.871 5.228 -28.723 1.00 86.31 99 VAL A CA 1
ATOM 755 C C . VAL A 1 99 ? 16.135 4.725 -29.421 1.00 86.31 99 VAL A C 1
ATOM 757 O O . VAL A 1 99 ? 16.708 5.450 -30.234 1.00 86.31 99 VAL A O 1
ATOM 760 N N . VAL A 1 100 ? 16.547 3.479 -29.172 1.00 84.56 100 VAL A N 1
ATOM 761 C CA . VAL A 1 100 ? 17.684 2.861 -29.875 1.00 84.56 100 VAL A CA 1
ATOM 762 C C . VAL A 1 100 ? 17.396 2.724 -31.374 1.00 84.56 100 VAL A C 1
ATOM 764 O O . VAL A 1 100 ? 18.270 3.031 -32.183 1.00 84.56 100 VAL A O 1
ATOM 767 N N . ALA A 1 101 ? 16.174 2.350 -31.764 1.00 86.06 101 ALA A N 1
ATOM 768 C CA . ALA A 1 101 ? 15.779 2.287 -33.172 1.00 86.06 101 ALA A CA 1
ATOM 769 C C . ALA A 1 101 ? 15.809 3.670 -33.852 1.00 86.06 101 ALA A C 1
ATOM 771 O O . ALA A 1 101 ? 16.315 3.797 -34.966 1.00 86.06 101 ALA A O 1
ATOM 772 N N . PHE A 1 102 ? 15.326 4.724 -33.184 1.00 84.62 102 PHE A N 1
ATOM 773 C CA . PHE A 1 102 ? 15.383 6.092 -33.717 1.00 84.62 102 PHE A CA 1
ATOM 774 C C . PHE A 1 102 ? 16.801 6.658 -33.782 1.00 84.62 102 PHE A C 1
ATOM 776 O O . PHE A 1 102 ? 17.125 7.378 -34.730 1.00 84.62 102 PHE A O 1
ATOM 783 N N . TRP A 1 103 ? 17.645 6.316 -32.808 1.00 82.75 103 TRP A N 1
ATOM 784 C CA . TRP A 1 103 ? 19.066 6.646 -32.836 1.00 82.75 103 TRP A CA 1
ATOM 785 C C . TRP A 1 103 ? 19.763 5.966 -34.023 1.00 82.75 103 TRP A C 1
ATOM 787 O O . TRP A 1 103 ? 20.452 6.639 -34.785 1.00 82.75 103 TRP A O 1
ATOM 797 N N . ALA A 1 104 ? 19.505 4.673 -34.254 1.00 80.25 104 ALA A N 1
ATOM 798 C CA . ALA A 1 104 ? 20.046 3.936 -35.400 1.00 80.25 104 ALA A CA 1
ATOM 799 C C . ALA A 1 104 ? 19.540 4.468 -36.756 1.00 80.25 104 ALA A C 1
ATOM 801 O O . ALA A 1 104 ? 20.263 4.420 -37.747 1.00 80.25 104 ALA A O 1
ATOM 802 N N . ALA A 1 105 ? 18.321 5.013 -36.801 1.00 86.19 105 ALA A N 1
ATOM 803 C CA . ALA A 1 105 ? 17.753 5.658 -37.984 1.00 86.19 105 ALA A CA 1
ATOM 804 C C . ALA A 1 105 ? 18.252 7.102 -38.214 1.00 86.19 105 ALA A C 1
ATOM 806 O O . ALA A 1 105 ? 17.752 7.773 -39.117 1.00 86.19 105 ALA A O 1
ATOM 807 N N . GLY A 1 106 ? 19.180 7.607 -37.389 1.00 80.31 106 GLY A N 1
ATOM 808 C CA . GLY A 1 106 ? 19.732 8.961 -37.512 1.00 80.31 106 GLY A CA 1
ATOM 809 C C . GLY A 1 106 ? 18.727 10.081 -37.226 1.00 80.31 106 GLY A C 1
ATOM 810 O O . GLY A 1 106 ? 18.923 11.203 -37.669 1.00 80.31 106 GLY A O 1
ATOM 811 N N . ARG A 1 107 ? 17.625 9.792 -36.517 1.00 76.62 107 ARG A N 1
ATOM 812 C CA . ARG A 1 107 ? 16.559 10.771 -36.217 1.00 76.62 107 ARG A CA 1
ATOM 813 C C . ARG A 1 107 ? 16.766 11.541 -34.911 1.00 76.62 107 ARG A C 1
ATOM 815 O O . ARG A 1 107 ? 15.931 12.369 -34.557 1.00 76.62 107 ARG A O 1
ATOM 822 N N . ILE A 1 108 ? 17.831 11.237 -34.172 1.00 74.44 108 ILE A N 1
ATOM 823 C CA . ILE A 1 108 ? 18.161 11.873 -32.895 1.00 74.44 108 ILE A CA 1
ATOM 824 C C . ILE A 1 108 ? 19.503 12.586 -33.056 1.00 74.44 108 ILE A C 1
ATOM 826 O O . ILE A 1 108 ? 20.552 11.963 -32.921 1.00 74.44 108 ILE A O 1
ATOM 830 N N . ASP A 1 109 ? 19.453 13.893 -33.310 1.00 69.44 109 ASP A N 1
ATOM 831 C CA . ASP A 1 109 ? 20.646 14.742 -33.472 1.00 69.44 109 ASP A CA 1
ATOM 832 C C . ASP A 1 109 ? 21.286 15.156 -32.136 1.00 69.44 109 ASP A C 1
ATOM 834 O O . ASP A 1 109 ? 22.417 15.639 -32.089 1.00 69.44 109 ASP A O 1
ATOM 838 N N . VAL A 1 110 ? 20.578 14.971 -31.017 1.00 78.69 110 VAL A N 1
ATOM 839 C CA . VAL A 1 110 ? 21.054 15.399 -29.697 1.00 78.69 110 VAL A CA 1
ATOM 840 C C . VAL A 1 110 ? 21.940 14.324 -29.072 1.00 78.69 110 VAL A C 1
ATOM 842 O O . VAL A 1 110 ? 21.463 13.298 -28.575 1.00 78.69 110 VAL A O 1
ATOM 845 N N . ALA A 1 111 ? 23.246 14.587 -29.046 1.00 76.31 111 ALA A N 1
ATOM 846 C CA . ALA A 1 111 ? 24.227 13.728 -28.394 1.00 76.31 111 ALA A CA 1
ATOM 847 C C . ALA A 1 111 ? 23.916 13.552 -26.894 1.00 76.31 111 ALA A C 1
ATOM 849 O O . ALA A 1 111 ? 23.627 14.508 -26.178 1.00 76.31 111 ALA A O 1
ATOM 850 N N . GLY A 1 112 ? 23.973 12.311 -26.407 1.00 80.88 112 GLY A N 1
ATOM 851 C CA . GLY A 1 112 ? 23.789 11.987 -24.987 1.00 80.88 112 GLY A CA 1
ATOM 852 C C . GLY A 1 112 ? 22.336 11.886 -24.505 1.00 80.88 112 GLY A C 1
ATOM 853 O O . GLY A 1 112 ? 22.111 11.314 -23.440 1.00 80.88 112 GLY A O 1
ATOM 854 N N . TYR A 1 113 ? 21.342 12.331 -25.283 1.00 84.12 113 TYR A N 1
ATOM 855 C CA . TYR A 1 113 ? 19.925 12.228 -24.900 1.00 84.12 113 TYR A CA 1
ATOM 856 C C . TYR A 1 113 ? 19.479 10.772 -24.698 1.00 84.12 113 TYR A C 1
ATOM 858 O O . TYR A 1 113 ? 18.896 10.428 -23.669 1.00 84.12 113 TYR A O 1
ATOM 866 N N . THR A 1 114 ? 19.812 9.904 -25.657 1.00 82.94 114 THR A N 1
ATOM 867 C CA . THR A 1 114 ? 19.476 8.475 -25.626 1.00 82.94 114 THR A CA 1
ATOM 868 C C . THR A 1 114 ? 20.005 7.769 -24.372 1.00 82.94 114 THR A C 1
ATOM 870 O O . THR A 1 114 ? 19.185 7.271 -23.602 1.00 82.94 114 THR A O 1
ATOM 873 N N . PRO A 1 115 ? 21.326 7.733 -24.090 1.00 84.56 115 PRO A N 1
ATOM 874 C CA . PRO A 1 115 ? 21.836 7.044 -22.903 1.00 84.56 115 PRO A CA 1
ATOM 875 C C . PRO A 1 115 ? 21.347 7.672 -21.590 1.00 84.56 115 PRO A C 1
ATOM 877 O O . PRO A 1 115 ? 21.108 6.940 -20.631 1.00 84.56 115 PRO A O 1
ATOM 880 N N . LEU A 1 116 ? 21.136 8.994 -21.544 1.00 90.25 116 LEU A N 1
ATOM 881 C CA . LEU A 1 116 ? 20.640 9.680 -20.351 1.00 90.25 116 LEU A CA 1
ATOM 882 C C . LEU A 1 116 ? 19.188 9.295 -20.034 1.00 90.25 116 LEU A C 1
ATOM 884 O O . LEU A 1 116 ? 18.883 8.978 -18.884 1.00 90.25 116 LEU A O 1
ATOM 888 N N . MET A 1 117 ? 18.304 9.253 -21.037 1.00 86.56 117 MET A N 1
ATOM 889 C CA . MET A 1 117 ? 16.925 8.791 -20.835 1.00 86.56 117 MET A CA 1
ATOM 890 C C . MET A 1 117 ? 16.867 7.322 -20.430 1.00 86.56 117 MET A C 1
ATOM 892 O O . MET A 1 117 ? 16.159 6.978 -19.486 1.00 86.56 117 MET A O 1
ATOM 896 N N . LEU A 1 118 ? 17.643 6.462 -21.093 1.00 86.31 118 LEU A N 1
ATOM 897 C CA . LEU A 1 118 ? 17.717 5.041 -20.752 1.00 86.31 118 LEU A CA 1
ATOM 898 C C . LEU A 1 118 ? 18.132 4.829 -19.293 1.00 86.31 118 LEU A C 1
ATOM 900 O O . LEU A 1 118 ? 17.456 4.107 -18.558 1.00 86.31 118 LEU A O 1
ATOM 904 N N . ALA A 1 119 ? 19.205 5.498 -18.863 1.00 90.31 119 ALA A N 1
ATOM 905 C CA . ALA A 1 119 ? 19.695 5.415 -17.494 1.00 90.31 119 ALA A CA 1
ATOM 906 C C . ALA A 1 119 ? 18.654 5.925 -16.485 1.00 90.31 119 ALA A C 1
ATOM 908 O O . ALA A 1 119 ? 18.413 5.264 -15.475 1.00 90.31 119 ALA A O 1
ATOM 909 N N . LEU A 1 120 ? 17.994 7.055 -16.765 1.00 92.31 120 LEU A N 1
ATOM 910 C CA . LEU A 1 120 ? 16.974 7.623 -15.880 1.00 92.31 120 LEU A CA 1
ATOM 911 C C . LEU A 1 120 ? 15.757 6.709 -15.724 1.00 92.31 120 LEU A C 1
ATOM 913 O O . LEU A 1 120 ? 15.351 6.438 -14.594 1.00 92.31 120 LEU A O 1
ATOM 917 N N . LEU A 1 121 ? 15.181 6.221 -16.827 1.00 89.56 121 LEU A N 1
ATOM 918 C CA . LEU A 1 121 ? 13.995 5.362 -16.774 1.00 89.56 121 LEU A CA 1
ATOM 919 C C . LEU A 1 121 ? 14.299 4.028 -16.078 1.00 89.56 121 LEU A C 1
ATOM 921 O O . LEU A 1 121 ? 13.495 3.555 -15.266 1.00 89.56 121 LEU A O 1
ATOM 925 N N . PHE A 1 122 ? 15.464 3.441 -16.363 1.00 87.88 122 PHE A N 1
ATOM 926 C CA . PHE A 1 122 ? 15.900 2.204 -15.722 1.00 87.88 122 PHE A CA 1
ATOM 927 C C . PHE A 1 122 ? 16.121 2.396 -14.216 1.00 87.88 122 PHE A C 1
ATOM 929 O O . PHE A 1 122 ? 15.620 1.610 -13.406 1.00 87.88 122 PHE A O 1
ATOM 936 N N . MET A 1 123 ? 16.814 3.470 -13.826 1.00 94.00 123 MET A N 1
ATOM 937 C CA . MET A 1 123 ? 17.095 3.771 -12.423 1.00 94.00 123 MET A CA 1
ATOM 938 C C . MET A 1 123 ? 15.813 4.094 -11.648 1.00 94.00 123 MET A C 1
ATOM 940 O O . MET A 1 123 ? 15.605 3.563 -10.558 1.00 94.00 123 MET A O 1
ATOM 944 N N . ALA A 1 124 ? 14.906 4.889 -12.223 1.00 93.19 124 ALA A N 1
ATOM 945 C CA . ALA A 1 124 ? 13.621 5.220 -11.606 1.00 93.19 124 ALA A CA 1
ATOM 946 C C . ALA A 1 124 ? 12.759 3.971 -11.360 1.00 93.19 124 ALA A C 1
ATOM 948 O O . ALA A 1 124 ? 12.219 3.791 -10.265 1.00 93.19 124 ALA A O 1
ATOM 949 N N . SER A 1 125 ? 12.676 3.076 -12.349 1.00 92.00 125 SER A N 1
ATOM 950 C CA . SER A 1 125 ? 11.915 1.826 -12.223 1.00 92.00 125 SER A CA 1
ATOM 951 C C . SER A 1 125 ? 12.534 0.889 -11.180 1.00 92.00 125 SER A C 1
ATOM 953 O O . SER A 1 125 ? 11.821 0.311 -10.357 1.00 92.00 125 SER A O 1
ATOM 955 N N . SER A 1 126 ? 13.866 0.803 -11.146 1.00 92.19 126 SER A N 1
ATOM 956 C CA . SER A 1 126 ? 14.603 0.007 -10.155 1.00 92.19 126 SER A CA 1
ATOM 957 C C . SER A 1 126 ? 14.399 0.526 -8.726 1.00 92.19 126 SER A C 1
ATOM 959 O O . SER A 1 126 ? 14.179 -0.270 -7.812 1.00 92.19 126 SER A O 1
ATOM 961 N N . ILE A 1 127 ? 14.397 1.851 -8.527 1.00 94.75 127 ILE A N 1
ATOM 962 C CA . ILE A 1 127 ? 14.123 2.480 -7.223 1.00 94.75 127 ILE A CA 1
ATOM 963 C C . ILE A 1 127 ? 12.698 2.164 -6.752 1.00 94.75 127 ILE A C 1
ATOM 965 O O . ILE A 1 127 ? 12.512 1.818 -5.586 1.00 94.75 127 ILE A O 1
ATOM 969 N N . LEU A 1 128 ? 11.696 2.231 -7.639 1.00 93.88 128 LEU A N 1
ATOM 970 C CA . LEU A 1 128 ? 10.307 1.895 -7.296 1.00 93.88 128 LEU A CA 1
ATOM 971 C C . LEU A 1 128 ? 10.153 0.433 -6.866 1.00 93.88 128 LEU A C 1
ATOM 973 O O . LEU A 1 128 ? 9.487 0.154 -5.867 1.00 93.88 128 LEU A O 1
ATOM 977 N N . ILE A 1 129 ? 10.802 -0.497 -7.574 1.00 92.56 129 ILE A N 1
ATOM 978 C CA . ILE A 1 129 ? 10.810 -1.917 -7.194 1.00 92.56 129 ILE A CA 1
ATOM 979 C C . ILE A 1 129 ? 11.486 -2.100 -5.834 1.00 92.56 129 ILE A C 1
ATOM 981 O O . ILE A 1 129 ? 10.912 -2.740 -4.950 1.00 92.56 129 ILE A O 1
ATOM 985 N N . GLY A 1 130 ? 12.669 -1.508 -5.641 1.00 94.31 130 GLY A N 1
ATOM 986 C CA . GLY A 1 130 ? 13.394 -1.567 -4.372 1.00 94.31 130 GLY A CA 1
ATOM 987 C C . GLY A 1 130 ? 12.559 -1.034 -3.206 1.00 94.31 130 GLY A C 1
ATOM 988 O O . GLY A 1 130 ? 12.453 -1.688 -2.167 1.00 94.31 130 GLY A O 1
ATOM 989 N N . LEU A 1 131 ? 11.880 0.099 -3.401 1.00 94.31 131 LEU A N 1
ATOM 990 C CA . LEU A 1 131 ? 10.989 0.688 -2.404 1.00 94.31 131 LEU A CA 1
ATOM 991 C C . LEU A 1 131 ? 9.780 -0.211 -2.106 1.00 94.31 131 LEU A C 1
ATOM 993 O O . LEU A 1 131 ? 9.397 -0.346 -0.945 1.00 94.31 131 LEU A O 1
ATOM 997 N N . GLY A 1 132 ? 9.207 -0.867 -3.117 1.00 92.38 132 GLY A N 1
ATOM 998 C CA . GLY A 1 132 ? 8.127 -1.839 -2.932 1.00 92.38 132 GLY A CA 1
ATOM 999 C C . GLY A 1 132 ? 8.558 -3.072 -2.124 1.00 92.38 132 GLY A C 1
ATOM 1000 O O . GLY A 1 132 ? 7.822 -3.535 -1.246 1.00 92.38 132 GLY A O 1
ATOM 1001 N N . ILE A 1 133 ? 9.773 -3.578 -2.359 1.00 92.44 133 ILE A N 1
ATOM 1002 C CA . ILE A 1 133 ? 10.348 -4.692 -1.589 1.00 92.44 133 ILE A CA 1
ATOM 1003 C C . ILE A 1 133 ? 10.564 -4.266 -0.135 1.00 92.44 133 ILE A C 1
ATOM 1005 O O . ILE A 1 133 ? 10.047 -4.917 0.774 1.00 92.44 133 ILE A O 1
ATOM 1009 N N . VAL A 1 134 ? 11.263 -3.150 0.097 1.00 95.00 134 VAL A N 1
ATOM 1010 C CA . VAL A 1 134 ? 11.508 -2.624 1.452 1.00 95.00 134 VAL A CA 1
ATOM 1011 C C . VAL A 1 134 ? 10.188 -2.350 2.171 1.00 95.00 134 VAL A C 1
ATOM 1013 O O . VAL A 1 134 ? 10.011 -2.784 3.308 1.00 95.00 134 VAL A O 1
ATOM 1016 N N . GLY A 1 135 ? 9.224 -1.723 1.494 1.00 92.62 135 GLY A N 1
ATOM 1017 C CA . GLY A 1 135 ? 7.882 -1.492 2.025 1.00 92.62 135 GLY A CA 1
ATOM 1018 C C . GLY A 1 135 ? 7.191 -2.787 2.449 1.00 92.62 135 GLY A C 1
ATOM 1019 O O . GLY A 1 135 ? 6.572 -2.832 3.509 1.00 92.62 135 GLY A O 1
ATOM 1020 N N . SER A 1 136 ? 7.358 -3.871 1.685 1.00 90.81 136 SER A N 1
ATOM 1021 C CA . SER A 1 136 ? 6.774 -5.180 2.009 1.00 90.81 136 SER A CA 1
ATOM 1022 C C . SER A 1 136 ? 7.377 -5.786 3.275 1.00 90.81 136 SER A C 1
ATOM 1024 O O . SER A 1 136 ? 6.657 -6.393 4.071 1.00 90.81 136 SER A O 1
ATOM 1026 N N . TYR A 1 137 ? 8.681 -5.609 3.493 1.00 91.69 137 TYR A N 1
ATOM 1027 C CA . TYR A 1 137 ? 9.331 -6.025 4.736 1.00 91.69 137 TYR A CA 1
ATOM 1028 C C . TYR A 1 137 ? 8.883 -5.172 5.919 1.00 91.69 137 TYR A C 1
ATOM 1030 O O . TYR A 1 137 ? 8.493 -5.725 6.945 1.00 91.69 137 TYR A O 1
ATOM 1038 N N . VAL A 1 138 ? 8.860 -3.846 5.760 1.00 91.81 138 VAL A N 1
ATOM 1039 C CA . VAL A 1 138 ? 8.383 -2.922 6.800 1.00 91.81 138 VAL A CA 1
ATOM 1040 C C . VAL A 1 138 ? 6.944 -3.253 7.194 1.00 91.81 138 VAL A C 1
ATOM 1042 O O . VAL A 1 138 ? 6.639 -3.301 8.382 1.00 91.81 138 VAL A O 1
ATOM 1045 N N . TRP A 1 139 ? 6.082 -3.574 6.228 1.00 89.62 139 TRP A N 1
ATOM 1046 C CA . TRP A 1 139 ? 4.717 -4.025 6.492 1.00 89.62 139 TRP A CA 1
ATOM 1047 C C . TRP A 1 139 ? 4.654 -5.301 7.323 1.00 89.62 139 TRP A C 1
ATOM 1049 O O . TRP A 1 139 ? 3.885 -5.372 8.275 1.00 89.62 139 TRP A O 1
ATOM 1059 N N . ARG A 1 140 ? 5.455 -6.317 6.990 1.00 87.56 140 ARG A N 1
ATOM 1060 C CA . ARG A 1 140 ? 5.486 -7.577 7.751 1.00 87.56 140 ARG A CA 1
ATOM 1061 C C . ARG A 1 140 ? 5.988 -7.355 9.175 1.00 87.56 140 ARG A C 1
ATOM 1063 O O . ARG A 1 140 ? 5.417 -7.905 10.111 1.00 87.5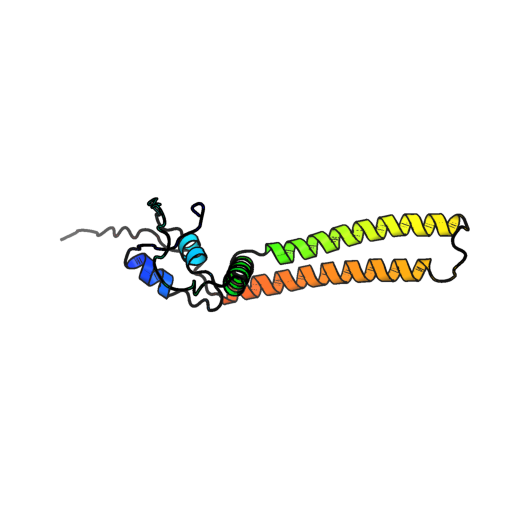6 140 ARG A O 1
ATOM 1070 N N . THR A 1 141 ? 7.012 -6.522 9.344 1.00 89.38 141 THR A N 1
ATOM 1071 C CA . THR A 1 141 ? 7.502 -6.121 10.668 1.00 89.38 141 THR A CA 1
ATOM 1072 C C . THR A 1 141 ? 6.424 -5.370 11.446 1.00 89.38 141 THR A C 1
ATOM 1074 O O . THR A 1 141 ? 6.199 -5.664 12.617 1.00 89.38 141 THR A O 1
ATOM 1077 N N . TYR A 1 142 ? 5.706 -4.459 10.785 1.00 86.50 142 TYR A N 1
ATOM 1078 C CA . TYR A 1 142 ? 4.579 -3.743 11.371 1.00 86.50 142 TYR A CA 1
ATOM 1079 C C . TYR A 1 142 ? 3.455 -4.702 11.790 1.00 86.50 142 TYR A C 1
ATOM 1081 O O . TYR A 1 142 ? 3.001 -4.633 12.928 1.00 86.50 142 TYR A O 1
ATOM 1089 N N . GLU A 1 143 ? 3.062 -5.653 10.939 1.00 84.75 143 GLU A N 1
ATOM 1090 C CA . GLU A 1 143 ? 2.056 -6.675 11.261 1.00 84.75 143 GLU A CA 1
ATOM 1091 C C . GLU A 1 143 ? 2.459 -7.505 12.486 1.00 84.75 143 GLU A C 1
ATOM 1093 O O . GLU A 1 143 ? 1.652 -7.692 13.393 1.00 84.75 143 GLU A O 1
ATOM 1098 N N . ASN A 1 144 ? 3.725 -7.923 12.559 1.00 84.38 144 ASN A N 1
ATOM 1099 C CA . ASN A 1 144 ? 4.246 -8.676 13.700 1.00 84.38 144 ASN A CA 1
ATOM 1100 C C . ASN A 1 144 ? 4.277 -7.837 14.987 1.00 84.38 144 ASN A C 1
ATOM 1102 O O . ASN A 1 144 ? 3.995 -8.360 16.063 1.00 84.38 144 ASN A O 1
ATOM 1106 N N . SER A 1 145 ? 4.567 -6.534 14.893 1.00 86.06 145 SER A N 1
ATOM 1107 C CA . SER A 1 145 ? 4.570 -5.637 16.056 1.00 86.06 145 SER A CA 1
ATOM 1108 C C . SER A 1 145 ? 3.181 -5.364 16.641 1.00 86.06 145 SER A C 1
ATOM 1110 O O . SER A 1 145 ? 3.092 -4.979 17.802 1.00 86.06 145 SER A O 1
ATOM 1112 N N . LYS A 1 146 ? 2.092 -5.602 15.889 1.00 82.00 146 LYS A N 1
ATOM 1113 C CA . LYS A 1 146 ? 0.718 -5.445 16.408 1.00 82.00 146 LYS A CA 1
ATOM 1114 C C . LYS A 1 146 ? 0.383 -6.459 17.503 1.00 82.00 146 LYS A C 1
ATOM 1116 O O . LYS A 1 146 ? -0.576 -6.253 18.236 1.00 82.00 146 LYS A O 1
ATOM 1121 N N . GLY A 1 147 ? 1.111 -7.578 17.583 1.00 79.56 147 GLY A N 1
ATOM 1122 C CA . GLY A 1 147 ? 0.880 -8.601 18.606 1.00 79.56 147 GLY A CA 1
ATOM 1123 C C . GLY A 1 147 ? -0.489 -9.286 18.508 1.00 79.56 147 GLY A C 1
ATOM 1124 O O . GLY A 1 147 ? -0.993 -9.801 19.507 1.00 79.56 147 GLY A O 1
ATOM 1125 N N . ARG A 1 148 ? -1.114 -9.297 17.321 1.00 82.31 148 ARG A N 1
ATOM 1126 C CA . ARG A 1 148 ? -2.393 -9.986 17.105 1.00 82.31 148 ARG A CA 1
ATOM 1127 C C . ARG A 1 148 ? -2.224 -11.490 17.368 1.00 82.31 148 ARG A C 1
ATOM 1129 O O . ARG A 1 148 ? -1.313 -12.094 16.800 1.00 82.31 148 ARG A O 1
ATOM 1136 N N . PRO A 1 149 ? -3.086 -12.123 18.186 1.00 79.88 149 PRO A N 1
ATOM 1137 C CA . PRO A 1 149 ? -3.009 -13.562 18.407 1.00 79.88 149 PRO A CA 1
ATOM 1138 C C . PRO A 1 149 ? -3.307 -14.308 17.100 1.00 79.88 149 PRO A C 1
ATOM 1140 O O . PRO A 1 149 ? -4.259 -13.974 16.403 1.00 79.88 149 PRO A O 1
ATOM 1143 N N . THR A 1 150 ? -2.535 -15.347 16.775 1.00 79.12 150 THR A N 1
ATOM 1144 C CA . THR A 1 150 ? -2.697 -16.111 15.520 1.00 79.12 150 THR A CA 1
ATOM 1145 C C . THR A 1 150 ? -4.097 -16.712 15.358 1.00 79.12 150 THR A C 1
ATOM 1147 O O . THR A 1 150 ? -4.575 -16.884 14.241 1.00 79.12 150 THR A O 1
ATOM 1150 N N . ALA A 1 151 ? -4.765 -17.022 16.471 1.00 78.38 151 ALA A N 1
ATOM 1151 C CA . ALA A 1 151 ? -6.134 -17.513 16.489 1.00 78.38 151 ALA A CA 1
ATOM 1152 C C . ALA A 1 151 ? -6.885 -17.010 17.727 1.00 78.38 151 ALA A C 1
ATOM 1154 O O . ALA A 1 151 ? -6.305 -16.803 18.796 1.00 78.38 151 ALA A O 1
ATOM 1155 N N . VAL A 1 152 ? -8.202 -16.861 17.588 1.00 82.25 152 VAL A N 1
ATOM 1156 C CA . VAL A 1 152 ? -9.115 -16.539 18.688 1.00 82.25 152 VAL A CA 1
ATOM 1157 C C . VAL A 1 152 ? -10.093 -17.696 18.848 1.00 82.25 152 VAL A C 1
ATOM 1159 O O . VAL A 1 152 ? -10.849 -18.010 17.933 1.00 82.25 152 VAL A O 1
ATOM 1162 N N . THR A 1 153 ? -10.082 -18.342 20.014 1.00 81.81 153 THR A N 1
ATOM 1163 C CA . THR A 1 153 ? -11.032 -19.413 20.332 1.00 81.81 153 THR A CA 1
ATOM 1164 C C . THR A 1 153 ? -12.442 -18.837 20.449 1.00 81.81 153 THR A C 1
ATOM 1166 O O . THR A 1 153 ? -12.680 -17.956 21.276 1.00 81.81 153 THR A O 1
ATOM 1169 N N . MET A 1 154 ? -13.371 -19.325 19.623 1.00 78.62 154 MET A N 1
ATOM 1170 C CA . MET A 1 154 ? -14.762 -18.849 19.612 1.00 78.62 154 MET A CA 1
ATOM 1171 C C . MET A 1 154 ? -15.644 -19.537 20.653 1.00 78.62 154 MET A C 1
ATOM 1173 O O . MET A 1 154 ? -16.551 -18.914 21.200 1.00 78.62 154 MET A O 1
ATOM 1177 N N . THR A 1 155 ? -15.391 -20.816 20.929 1.00 77.06 155 THR A N 1
ATOM 1178 C CA . THR A 1 155 ? -16.182 -21.620 21.862 1.00 77.06 155 THR A CA 1
ATOM 1179 C C . THR A 1 155 ? -15.244 -22.503 22.667 1.00 77.06 155 THR A C 1
ATOM 1181 O O . THR A 1 155 ? -14.335 -23.120 22.117 1.00 77.06 155 THR A O 1
ATOM 1184 N N . HIS A 1 156 ? -15.452 -22.534 23.979 1.00 76.75 156 HIS A N 1
ATOM 1185 C CA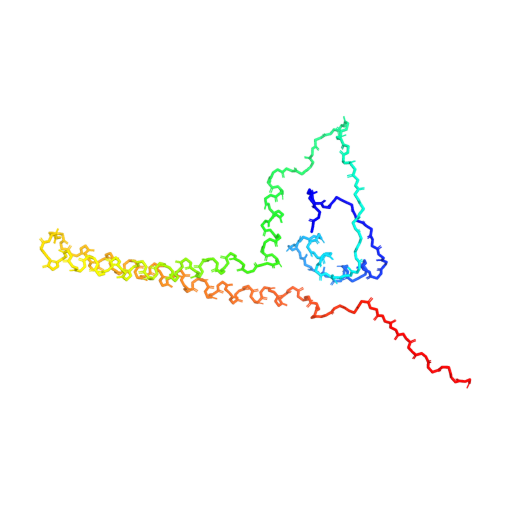 . HIS A 1 156 ? -14.788 -23.469 24.872 1.00 76.75 156 HIS A CA 1
ATOM 1186 C C . HIS A 1 156 ? -15.825 -24.486 25.335 1.00 76.75 156 HIS A C 1
ATOM 1188 O O . HIS A 1 156 ? -16.643 -24.183 26.200 1.00 76.75 156 HIS A O 1
ATOM 1194 N N . GLU A 1 157 ? -15.794 -25.684 24.763 1.00 78.19 157 GLU A N 1
ATOM 1195 C CA . GLU A 1 157 ? -16.551 -26.810 25.302 1.00 78.19 157 GLU A CA 1
ATOM 1196 C C . GLU A 1 157 ? -15.725 -27.437 26.426 1.00 78.19 157 GLU A C 1
ATOM 1198 O O . GLU A 1 157 ? -14.635 -27.965 26.205 1.00 78.19 157 GLU A O 1
ATOM 1203 N N . ARG A 1 158 ? -16.204 -27.316 27.667 1.00 75.12 158 ARG A N 1
ATOM 1204 C CA . ARG A 1 158 ? -15.626 -28.044 28.798 1.00 75.12 158 ARG A CA 1
ATOM 1205 C C . ARG A 1 158 ? -16.314 -29.397 28.882 1.00 75.12 158 ARG A C 1
ATOM 1207 O O . ARG A 1 158 ? -17.428 -29.483 29.383 1.00 75.12 158 ARG A O 1
ATOM 1214 N N . TYR A 1 159 ? -15.637 -30.441 28.424 1.00 75.12 159 TYR A N 1
ATOM 1215 C CA . TYR A 1 159 ? -16.017 -31.803 28.775 1.00 75.12 159 TYR A CA 1
ATOM 1216 C C . TYR A 1 159 ? -15.505 -32.097 30.185 1.00 75.12 159 TYR A C 1
ATOM 1218 O O . TYR A 1 159 ? -14.306 -32.268 30.401 1.00 75.12 159 TYR A O 1
ATOM 1226 N N . GLY A 1 160 ? -16.412 -32.093 31.158 1.00 68.44 160 GLY A N 1
ATOM 1227 C CA . GLY A 1 160 ? -16.138 -32.625 32.486 1.00 68.44 160 GLY A CA 1
ATOM 1228 C C . GLY A 1 160 ? -16.291 -34.141 32.472 1.00 68.44 160 GLY A C 1
ATOM 1229 O O . GLY A 1 160 ? -17.313 -34.656 32.021 1.00 68.44 160 GLY A O 1
ATOM 1230 N N . SER A 1 161 ? -15.290 -34.858 32.986 1.00 62.53 161 SER A N 1
ATOM 1231 C CA . SER A 1 161 ? -15.527 -36.180 33.551 1.00 62.53 161 SER A CA 1
ATOM 1232 C C . SER A 1 161 ? -16.324 -35.982 34.839 1.00 62.53 161 SER A C 1
ATOM 1234 O O . SER A 1 161 ? -15.741 -35.798 35.907 1.00 62.53 161 SER A O 1
ATOM 1236 N N . ASP A 1 162 ? -17.649 -36.011 34.739 1.00 61.56 162 ASP A N 1
ATOM 1237 C CA . ASP A 1 162 ? -18.465 -36.419 35.877 1.00 61.56 162 ASP A CA 1
ATOM 1238 C C . ASP A 1 162 ? -18.081 -37.870 36.180 1.00 61.56 162 ASP A C 1
ATOM 1240 O O . ASP A 1 162 ? -18.542 -38.819 35.540 1.00 61.56 162 ASP A O 1
ATOM 1244 N N . ARG A 1 163 ? -17.162 -38.050 37.125 1.00 56.97 163 ARG A N 1
ATOM 1245 C CA . ARG A 1 163 ? -17.157 -39.245 37.955 1.00 56.97 163 ARG A CA 1
ATOM 1246 C C . ARG A 1 163 ? -17.167 -38.799 39.416 1.00 56.97 163 ARG A C 1
ATOM 1248 O O . ARG A 1 163 ? -16.431 -37.867 39.738 1.00 56.97 163 ARG A O 1
ATOM 1255 N N . PRO A 1 164 ? -18.060 -39.409 40.212 1.00 60.75 164 PRO A N 1
ATOM 1256 C CA . PRO A 1 164 ? -18.421 -38.975 41.558 1.00 60.75 164 PRO A CA 1
ATOM 1257 C C . PRO A 1 164 ? -17.255 -39.031 42.544 1.00 60.75 164 PRO A C 1
ATOM 1259 O O . PRO A 1 164 ? -16.316 -39.828 42.311 1.00 60.75 164 PRO A O 1
#

pLDDT: mean 84.52, std 6.99, range [56.97, 95.0]

Secondary structure (DSSP, 8-state):
--TT--S-----HHHHHHHTT---SS--HHHHHHHT---------PPPPPSSS--S--HHHHHHHHHHHHHHH--HHHHHHHHHHHHHHHHHHHHHHHHHHHHHTT---STTHHHHHHHHHHHHHHHHHHHHHHHHHHHHHHHHHTT--S--------------

Sequence (164 aa):
IPAGGVDVFACTRDVATKLARLDESNTSLVGLLYWLGFRRVEVPYVRQARSAGKSAWTVRKRVRYLQDSIYSFTSLPIAAITVVGIVGVVASVSYACLVVAFWAAGRIDVAGYTPLMLALLFMASSILIGLGIVGSYVWRTYENSKGRPTAVTMTHERYGSDRP

Foldseek 3Di:
DDDPDDPDDDDDPLLVVLLVPQPDPQEDSSLSSVVLPEDDDDDDDDDDDDPDDDDPCDPVNVVSRVVSHCLQPHPVVLVVLLVVLVVLQVVLVVVLVVLVVCVVVVNDPDPPPNVVSSVVSNVVSVVSNVSSVVSVVVSVVVNVVSVDDPHDDRDDDDDDPPDD